Protein AF-A0A6G0LZ98-F1 (afdb_monomer_lite)

Foldseek 3Di:
DVVVLVPDPVNVVVVVVVCVVCVLVVVLVVLVPDPPDDLLSVLVSLVVVVVCLVPDDPDDDPVSVVVVVVSVVVNVVSDDPVSVVCNVPPDPVNVPD

Radius of gyration: 17.25 Å; chains: 1; bounding box: 45×22×44 Å

Secondary structure (DSSP, 8-state):
-HHHHHT-HHHHHHHHHHHHHHHHHHHHHHHHTSTT--HHHHHHHHHHHHHHHHHH--S-TTHHHHHHHHHHHHHHHH--HHHHHHHHHS-TTTS--

pLDDT: mean 78.64, std 10.1, range [47.47, 91.31]

Structure (mmCIF, N/CA/C/O backbone):
data_AF-A0A6G0LZ98-F1
#
_entry.id   AF-A0A6G0LZ98-F1
#
loop_
_atom_site.group_PDB
_atom_site.id
_atom_site.type_symbol
_atom_site.label_atom_id
_atom_site.label_alt_id
_atom_site.label_comp_id
_atom_site.label_asym_id
_atom_site.label_entity_id
_atom_site.label_seq_id
_atom_site.pdbx_PDB_ins_code
_atom_site.Cartn_x
_atom_site.Cartn_y
_atom_site.Cartn_z
_atom_site.occupancy
_atom_site.B_iso_or_equiv
_atom_site.auth_seq_id
_atom_site.auth_comp_id
_atom_site.auth_asym_id
_atom_site.auth_atom_id
_atom_site.pdbx_PDB_model_num
ATOM 1 N N . MET A 1 1 ? -28.845 -8.580 20.905 1.00 60.22 1 MET A N 1
ATOM 2 C CA . MET A 1 1 ? -27.391 -8.309 20.799 1.00 60.22 1 MET A CA 1
ATOM 3 C C . MET A 1 1 ? -27.061 -7.290 19.703 1.00 60.22 1 MET A C 1
ATOM 5 O O . MET A 1 1 ? -26.520 -6.243 20.023 1.00 60.22 1 MET A O 1
ATOM 9 N N . PHE A 1 2 ? -27.462 -7.516 18.445 1.00 64.81 2 PHE A N 1
ATOM 10 C CA . PHE A 1 2 ? -27.170 -6.604 17.320 1.00 64.81 2 PHE A CA 1
ATOM 11 C C . PHE A 1 2 ? -27.750 -5.181 17.482 1.00 64.81 2 PHE A C 1
ATOM 13 O O . PHE A 1 2 ? -27.055 -4.197 17.250 1.00 64.81 2 PHE A O 1
ATOM 20 N N . LYS A 1 3 ? -28.993 -5.061 17.980 1.00 70.94 3 LYS A N 1
ATOM 21 C CA . LYS A 1 3 ? -29.641 -3.762 18.264 1.00 70.94 3 LYS A CA 1
ATOM 22 C C . LYS A 1 3 ? -28.872 -2.899 19.280 1.00 70.94 3 LYS A C 1
ATOM 24 O O . LYS A 1 3 ? -28.843 -1.685 19.137 1.00 70.94 3 LYS A O 1
ATOM 29 N N . LEU A 1 4 ? -28.216 -3.515 20.269 1.00 76.44 4 LEU A N 1
ATOM 30 C CA . LEU A 1 4 ? -27.416 -2.804 21.279 1.00 76.44 4 LEU A CA 1
ATOM 31 C C . LEU A 1 4 ? -26.097 -2.270 20.699 1.00 76.44 4 LEU A C 1
ATOM 33 O O . LEU A 1 4 ? -25.654 -1.186 21.060 1.00 76.44 4 LEU A O 1
ATOM 37 N N . LEU A 1 5 ? -25.494 -3.011 19.766 1.00 74.75 5 LEU A N 1
ATOM 38 C CA . LEU A 1 5 ? -24.282 -2.605 19.049 1.00 74.75 5 LEU A CA 1
ATOM 39 C C . LEU A 1 5 ? -24.549 -1.430 18.103 1.00 74.75 5 LEU A C 1
ATOM 41 O O . LEU A 1 5 ? -23.826 -0.437 18.136 1.00 74.75 5 LEU A O 1
ATOM 45 N N . VAL A 1 6 ? -25.627 -1.516 17.320 1.00 79.62 6 VAL A N 1
ATOM 46 C CA . VAL A 1 6 ? -26.056 -0.459 16.389 1.00 79.62 6 VAL A CA 1
ATOM 47 C C . VAL A 1 6 ? -26.513 0.806 17.126 1.00 79.62 6 VAL A C 1
ATOM 49 O O . VAL A 1 6 ? -26.335 1.904 16.612 1.00 79.62 6 VAL A O 1
ATOM 52 N N . GLY A 1 7 ? -27.034 0.693 18.350 1.00 86.75 7 GLY A N 1
ATOM 53 C CA . GLY A 1 7 ? -27.358 1.854 19.187 1.00 86.75 7 GLY A CA 1
ATOM 54 C C . GLY A 1 7 ? -26.144 2.555 19.816 1.00 86.75 7 GLY A C 1
ATOM 55 O O . GLY A 1 7 ? -26.287 3.639 20.377 1.00 86.75 7 GLY A O 1
ATOM 56 N N . SER A 1 8 ? -24.942 1.971 19.751 1.00 91.31 8 SER A N 1
ATOM 57 C CA . SER A 1 8 ? -23.762 2.504 20.441 1.00 91.31 8 SER A CA 1
ATOM 58 C C . SER A 1 8 ? -23.049 3.593 19.635 1.00 91.31 8 SER A C 1
ATOM 60 O O . SER A 1 8 ? -22.465 3.341 18.580 1.00 91.31 8 SER A O 1
ATOM 62 N N . LEU A 1 9 ? -22.974 4.807 20.187 1.00 90.00 9 LEU A N 1
ATOM 63 C CA . LEU A 1 9 ? -22.200 5.911 19.600 1.00 90.00 9 LEU A CA 1
ATOM 64 C C . LEU A 1 9 ? -20.702 5.574 19.456 1.00 90.00 9 LEU A C 1
ATOM 66 O O . LEU A 1 9 ? -20.042 5.969 18.488 1.00 90.00 9 LEU A O 1
ATOM 70 N N . ILE A 1 10 ? -20.158 4.816 20.412 1.00 89.00 10 ILE A N 1
ATOM 71 C CA . ILE A 1 10 ? -18.746 4.413 20.427 1.00 89.00 10 ILE A CA 1
ATOM 72 C C . ILE A 1 10 ? -18.454 3.466 19.263 1.00 89.00 10 ILE A C 1
ATOM 74 O O . ILE A 1 10 ? -17.415 3.612 18.613 1.00 89.00 10 ILE A O 1
ATOM 78 N N . PHE A 1 11 ? -19.367 2.533 18.975 1.00 88.69 11 PHE A N 1
ATOM 79 C CA . PHE A 1 11 ? -19.251 1.632 17.830 1.00 88.69 11 PHE A CA 1
ATOM 80 C C . PHE A 1 11 ? -19.118 2.427 16.527 1.00 88.69 11 PHE A C 1
ATOM 82 O O . PHE A 1 11 ? -18.115 2.289 15.828 1.00 88.69 11 PHE A O 1
ATOM 89 N N . TRP A 1 12 ? -20.046 3.348 16.258 1.00 90.50 12 TRP A N 1
ATOM 90 C CA . TRP A 1 12 ? -20.026 4.162 15.038 1.00 90.50 12 TRP A CA 1
ATOM 91 C C . TRP A 1 12 ? -18.812 5.083 14.931 1.00 90.50 12 TRP A C 1
ATOM 93 O O . TRP A 1 12 ? -18.299 5.314 13.836 1.00 90.50 12 TRP A O 1
ATOM 103 N N . THR A 1 13 ? -18.328 5.599 16.060 1.00 88.69 13 THR A N 1
ATOM 104 C CA . THR A 1 13 ? -17.117 6.431 16.097 1.00 88.69 13 THR A CA 1
ATOM 105 C C . THR A 1 13 ? -15.875 5.617 15.740 1.00 88.69 13 THR A C 1
ATOM 107 O O . THR A 1 13 ? -15.024 6.078 14.976 1.00 88.69 13 THR A O 1
ATOM 110 N N . ARG A 1 14 ? -15.758 4.394 16.270 1.00 83.75 14 ARG A N 1
ATOM 111 C CA . ARG A 1 14 ? -14.656 3.480 15.938 1.00 83.75 14 ARG A CA 1
ATOM 112 C C . ARG A 1 14 ? -14.747 2.996 14.496 1.00 83.75 14 ARG A C 1
ATOM 114 O O . ARG A 1 14 ? -13.724 2.981 13.821 1.00 83.75 14 ARG A O 1
ATOM 121 N N . LEU A 1 15 ? -15.952 2.677 14.025 1.00 85.00 15 LEU A N 1
ATOM 122 C CA . LEU A 1 15 ? -16.185 2.259 12.648 1.00 85.00 15 LEU A CA 1
ATOM 123 C C . LEU A 1 15 ? -15.763 3.355 11.669 1.00 85.00 15 LEU A C 1
ATOM 125 O O . LEU A 1 15 ? -14.946 3.085 10.804 1.00 85.00 15 LEU A O 1
ATOM 129 N N . ARG A 1 16 ? -16.192 4.610 11.871 1.00 85.88 16 ARG A N 1
ATOM 130 C CA . ARG A 1 16 ? -15.762 5.744 11.029 1.00 85.88 16 ARG A CA 1
ATOM 131 C C . ARG A 1 16 ? -14.242 5.894 10.964 1.00 85.88 16 ARG A C 1
ATOM 133 O O . ARG A 1 16 ? -13.699 6.100 9.882 1.00 85.88 16 ARG A O 1
ATOM 140 N N . LYS A 1 17 ? -13.551 5.765 12.101 1.00 80.12 17 LYS A N 1
ATOM 141 C CA . LYS A 1 17 ? -12.080 5.809 12.144 1.00 80.12 17 LYS A CA 1
ATOM 142 C C . LYS A 1 17 ? -11.460 4.649 11.366 1.00 80.12 17 LYS A C 1
ATOM 144 O O . LYS A 1 17 ? -10.546 4.876 10.580 1.00 80.12 17 LYS A O 1
ATOM 149 N N . LEU A 1 18 ? -11.974 3.433 11.538 1.00 80.81 18 LEU A N 1
ATOM 150 C CA . LEU A 1 18 ? -11.503 2.266 10.795 1.00 80.81 18 LEU A CA 1
ATOM 151 C C . LEU A 1 18 ? -11.710 2.448 9.288 1.00 80.81 18 LEU A C 1
ATOM 153 O O . LEU A 1 18 ? -10.760 2.300 8.527 1.00 80.81 18 LEU A O 1
ATOM 157 N N . THR A 1 19 ? -12.909 2.848 8.864 1.00 82.44 19 THR A N 1
ATOM 158 C CA . THR A 1 19 ? -13.218 3.116 7.456 1.00 82.44 19 THR A CA 1
ATOM 159 C C . THR A 1 19 ? -12.305 4.199 6.889 1.00 82.44 19 THR A C 1
ATOM 161 O O . THR A 1 19 ? -11.817 4.041 5.780 1.00 82.44 19 THR A O 1
ATOM 164 N N . SER A 1 20 ? -11.993 5.261 7.643 1.00 79.44 20 SER A N 1
ATOM 165 C CA . SER A 1 20 ? -11.060 6.294 7.166 1.00 79.44 20 SER A CA 1
ATOM 166 C C . SER A 1 20 ? -9.632 5.783 6.953 1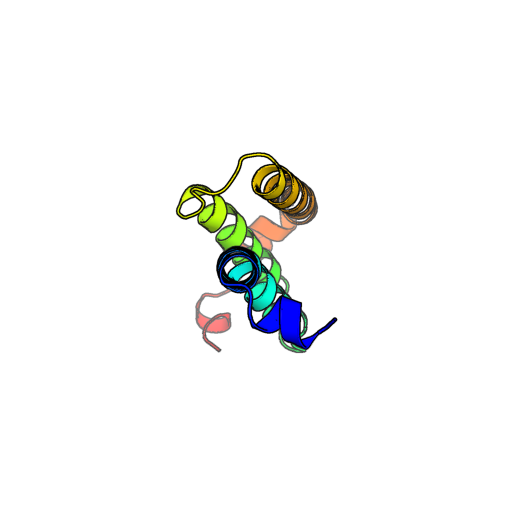.00 79.44 20 SER A C 1
ATOM 168 O O . SER A 1 20 ? -8.968 6.239 6.028 1.00 79.44 20 SER A O 1
ATOM 170 N N . VAL A 1 21 ? -9.174 4.825 7.769 1.00 76.00 21 VAL A N 1
ATOM 171 C CA . VAL A 1 21 ? -7.841 4.214 7.631 1.00 76.00 21 VAL A CA 1
ATOM 172 C C . VAL A 1 21 ? -7.815 3.217 6.477 1.00 76.00 21 VAL A C 1
ATOM 174 O O . VAL A 1 21 ? -6.845 3.179 5.729 1.00 76.00 21 VAL A O 1
ATOM 177 N N . LEU A 1 22 ? -8.873 2.418 6.327 1.00 78.31 22 LEU A N 1
ATOM 178 C CA . LEU A 1 22 ? -8.943 1.370 5.309 1.00 78.31 22 LEU A CA 1
ATOM 179 C C . LEU A 1 22 ? -9.331 1.889 3.926 1.00 78.31 22 LEU A C 1
ATOM 181 O O . LEU A 1 22 ? -8.985 1.241 2.949 1.00 78.31 22 LEU A O 1
ATOM 185 N N . LYS A 1 23 ? -9.991 3.049 3.824 1.00 81.50 23 LYS A N 1
ATOM 186 C CA . LYS A 1 23 ? -10.482 3.590 2.550 1.00 81.50 23 LYS A CA 1
ATOM 187 C C . LYS A 1 23 ? -9.398 3.616 1.472 1.00 81.50 23 LYS A C 1
ATOM 189 O O . LYS A 1 23 ? -9.602 3.074 0.396 1.00 81.50 23 LYS A O 1
ATOM 194 N N . PHE A 1 24 ? -8.245 4.201 1.782 1.00 75.44 24 PHE A N 1
ATOM 195 C CA . PHE A 1 24 ? -7.169 4.351 0.808 1.00 75.44 24 PHE A CA 1
ATOM 196 C C . PHE A 1 24 ? -6.521 3.002 0.412 1.00 75.44 24 PHE A C 1
ATOM 198 O O . PHE A 1 24 ? -6.439 2.722 -0.781 1.00 75.44 24 PHE A O 1
ATOM 205 N N . PRO A 1 25 ? -6.148 2.103 1.351 1.00 78.19 25 PRO A N 1
ATOM 206 C CA . PRO A 1 25 ? -5.750 0.737 1.002 1.00 78.19 25 PRO A CA 1
ATOM 207 C C . PRO A 1 25 ? -6.793 -0.034 0.179 1.00 78.19 25 PRO A C 1
ATOM 209 O O . PRO A 1 25 ? -6.428 -0.730 -0.763 1.00 78.19 25 PRO A O 1
ATOM 212 N N . SER A 1 26 ? -8.083 0.093 0.503 1.00 81.31 26 SER A N 1
ATOM 213 C CA . SER A 1 26 ? -9.167 -0.572 -0.231 1.00 81.31 26 SER A CA 1
ATOM 214 C C . SER A 1 26 ? -9.315 -0.049 -1.661 1.00 81.31 26 SER A C 1
ATOM 216 O O . SER A 1 26 ? -9.545 -0.842 -2.569 1.00 81.31 26 SER A O 1
ATOM 218 N N . GLU A 1 27 ? -9.147 1.258 -1.883 1.00 82.19 27 GLU A N 1
ATOM 219 C CA . GLU A 1 27 ? -9.145 1.853 -3.226 1.00 82.19 27 GLU A CA 1
ATOM 220 C C . GLU A 1 27 ? -7.979 1.328 -4.077 1.00 82.19 27 GLU A C 1
ATOM 222 O O . GLU A 1 27 ? -8.169 1.055 -5.259 1.00 82.19 27 GLU A O 1
ATOM 227 N N . ILE A 1 28 ? -6.800 1.125 -3.478 1.00 81.69 28 ILE A N 1
ATOM 228 C CA . ILE A 1 28 ? -5.642 0.529 -4.162 1.00 81.69 28 ILE A CA 1
ATOM 229 C C . ILE A 1 28 ? -5.898 -0.936 -4.524 1.00 81.69 28 ILE A C 1
ATOM 231 O O . ILE A 1 28 ? -5.639 -1.333 -5.656 1.00 81.69 28 ILE A O 1
ATOM 235 N N . ILE A 1 29 ? -6.428 -1.738 -3.594 1.00 81.44 29 ILE A N 1
ATOM 236 C CA . ILE A 1 29 ? -6.754 -3.148 -3.869 1.00 81.44 29 ILE A CA 1
ATOM 237 C C . ILE A 1 29 ? -7.732 -3.242 -5.043 1.00 81.44 29 ILE A C 1
ATOM 239 O O . ILE A 1 29 ? -7.479 -3.982 -5.987 1.00 81.44 29 ILE A O 1
ATOM 243 N N . GLY A 1 30 ? -8.782 -2.416 -5.046 1.00 81.62 30 GLY A N 1
ATOM 244 C CA . GLY A 1 30 ? -9.745 -2.385 -6.147 1.00 81.62 30 GLY A CA 1
ATOM 245 C C . GLY A 1 30 ? -9.164 -1.915 -7.486 1.00 81.62 30 GLY A C 1
ATOM 246 O O . GLY A 1 30 ? -9.783 -2.137 -8.522 1.00 81.62 30 GLY A O 1
ATOM 247 N N . LYS A 1 31 ? -7.995 -1.260 -7.501 1.00 81.12 31 LYS A N 1
ATOM 248 C CA . LYS A 1 31 ? -7.247 -0.970 -8.734 1.00 81.12 31 LYS A CA 1
ATOM 249 C C . LYS A 1 31 ? -6.442 -2.179 -9.197 1.00 81.12 31 LYS A C 1
ATOM 251 O O . LYS A 1 31 ? -6.448 -2.455 -10.386 1.00 81.12 31 LYS A O 1
ATOM 256 N N . PHE A 1 32 ? -5.822 -2.910 -8.273 1.00 82.00 32 PHE A N 1
ATOM 257 C CA . PHE A 1 32 ? -5.052 -4.122 -8.577 1.00 82.00 32 PHE A CA 1
ATOM 258 C C . PHE A 1 32 ? -5.908 -5.300 -9.041 1.00 82.00 32 PHE A C 1
ATOM 260 O O . PHE A 1 32 ? -5.417 -6.163 -9.756 1.00 82.00 32 PHE A O 1
ATOM 267 N N . GLU A 1 33 ? -7.175 -5.343 -8.640 1.00 84.25 33 GLU A N 1
ATOM 268 C CA . GLU A 1 33 ? -8.121 -6.377 -9.073 1.00 84.25 33 GLU A CA 1
ATOM 269 C C . GLU A 1 33 ? -8.667 -6.152 -10.489 1.00 84.25 33 GLU A C 1
ATOM 271 O O . GLU A 1 33 ? -9.415 -6.987 -10.991 1.00 84.25 33 GLU A O 1
ATOM 276 N N . LYS A 1 34 ? -8.330 -5.034 -11.141 1.00 83.69 34 LYS A N 1
ATOM 277 C CA . LYS A 1 34 ? -8.764 -4.791 -12.513 1.00 83.69 34 LYS A CA 1
ATOM 278 C C . LYS A 1 34 ? -7.886 -5.536 -13.509 1.00 83.69 34 LYS A C 1
ATOM 280 O O . LYS A 1 34 ? -6.664 -5.534 -13.385 1.00 83.69 34 LYS A O 1
ATOM 285 N N . ASP A 1 35 ? -8.515 -6.052 -14.560 1.00 79.69 35 ASP A N 1
ATOM 286 C CA . ASP A 1 35 ? -7.834 -6.745 -15.661 1.00 79.69 35 ASP A CA 1
ATOM 287 C C . ASP A 1 35 ? -6.837 -5.853 -16.425 1.00 79.69 35 ASP A C 1
ATOM 289 O O . ASP A 1 35 ? -5.967 -6.358 -17.131 1.00 79.69 35 ASP A O 1
ATOM 293 N N . ASP A 1 36 ? -6.957 -4.527 -16.303 1.00 82.06 36 ASP A N 1
ATOM 294 C CA . ASP A 1 36 ? -6.078 -3.547 -16.941 1.00 82.06 36 ASP A CA 1
ATOM 295 C C . ASP A 1 36 ? -4.930 -3.055 -16.049 1.00 82.06 36 ASP A C 1
ATOM 297 O O . ASP A 1 36 ? -4.137 -2.236 -16.516 1.00 82.06 36 ASP A O 1
ATOM 301 N N . CYS A 1 37 ? -4.817 -3.551 -14.810 1.00 79.81 37 CYS A N 1
ATOM 302 C CA . CYS A 1 37 ? -3.747 -3.158 -13.901 1.00 79.81 37 CYS A CA 1
ATOM 303 C C . CYS A 1 37 ? -2.396 -3.669 -14.407 1.00 79.81 37 CYS A C 1
ATOM 305 O O . CYS A 1 37 ? -2.127 -4.874 -14.420 1.00 79.81 37 CYS A O 1
ATOM 307 N N . ASP A 1 38 ? -1.510 -2.744 -14.755 1.00 81.44 38 ASP A N 1
ATOM 308 C CA . ASP A 1 38 ? -0.156 -3.064 -15.186 1.00 81.44 38 ASP A CA 1
ATOM 309 C C . ASP A 1 38 ? 0.882 -2.860 -14.064 1.00 81.44 38 ASP A C 1
ATOM 311 O O . ASP A 1 38 ? 0.586 -2.461 -12.932 1.00 81.44 38 ASP A O 1
ATOM 315 N N . LEU A 1 39 ? 2.144 -3.183 -14.361 1.00 79.75 39 LEU A N 1
ATOM 316 C CA . LEU A 1 39 ? 3.244 -3.020 -13.407 1.00 79.75 39 LEU A CA 1
ATOM 317 C C . LEU A 1 39 ? 3.489 -1.550 -13.037 1.00 79.75 39 LEU A C 1
ATOM 319 O O . LEU A 1 39 ? 3.975 -1.280 -11.932 1.00 79.75 39 LEU A O 1
ATOM 323 N N . PHE A 1 40 ? 3.153 -0.611 -13.930 1.00 83.44 40 PHE A N 1
ATOM 324 C CA . PHE A 1 40 ? 3.234 0.814 -13.636 1.00 83.44 40 PHE A CA 1
ATOM 325 C C . PHE A 1 40 ? 2.223 1.178 -12.551 1.00 83.44 40 PHE A C 1
ATOM 327 O O . PHE A 1 40 ? 2.615 1.800 -11.562 1.00 83.44 40 PHE A O 1
ATOM 334 N N . ASP A 1 41 ? 0.968 0.745 -12.683 1.00 83.31 41 ASP A N 1
ATOM 335 C CA . ASP A 1 41 ? -0.083 0.982 -11.693 1.00 83.31 41 ASP A CA 1
ATOM 336 C C . ASP A 1 41 ? 0.310 0.418 -10.328 1.00 83.31 41 ASP A C 1
ATOM 338 O O . ASP A 1 41 ? 0.222 1.118 -9.313 1.00 83.31 41 ASP A O 1
ATOM 342 N N . VAL A 1 42 ? 0.824 -0.816 -10.295 1.00 83.25 42 VAL A N 1
ATOM 343 C CA . VAL A 1 42 ? 1.328 -1.436 -9.060 1.00 83.25 42 VAL A CA 1
ATOM 344 C C . VAL A 1 42 ? 2.358 -0.534 -8.388 1.00 83.25 42 VAL A C 1
ATOM 346 O O . VAL A 1 42 ? 2.201 -0.163 -7.222 1.00 83.25 42 VAL A O 1
ATOM 349 N N . TYR A 1 43 ? 3.389 -0.123 -9.120 1.00 86.56 43 TYR A N 1
ATOM 350 C CA . TYR A 1 43 ? 4.439 0.721 -8.564 1.00 86.56 43 TYR A CA 1
ATOM 351 C C . TYR A 1 43 ? 3.909 2.106 -8.145 1.00 86.56 43 TYR A C 1
ATOM 353 O O . TYR A 1 43 ? 4.185 2.568 -7.035 1.00 86.56 43 TYR A O 1
ATOM 361 N N . TYR A 1 44 ? 3.079 2.738 -8.979 1.00 86.25 44 TYR A N 1
ATOM 362 C CA . TYR A 1 44 ? 2.454 4.035 -8.721 1.00 86.25 44 TYR A CA 1
ATOM 363 C C . TYR A 1 44 ? 1.629 4.026 -7.431 1.00 86.25 44 TYR A C 1
ATOM 365 O O . TYR A 1 44 ? 1.871 4.842 -6.537 1.00 86.25 44 TYR A O 1
ATOM 373 N N . TYR A 1 45 ? 0.690 3.094 -7.273 1.00 85.81 45 TYR A N 1
ATOM 374 C CA . TYR A 1 45 ? -0.176 3.074 -6.095 1.00 85.81 45 TYR A CA 1
ATOM 375 C C . TYR A 1 45 ? 0.596 2.769 -4.807 1.00 85.81 45 TYR A C 1
ATOM 377 O O . TYR A 1 45 ? 0.277 3.344 -3.763 1.00 85.81 45 TYR A O 1
ATOM 385 N N . PHE A 1 46 ? 1.661 1.961 -4.858 1.00 86.00 46 PHE A N 1
ATOM 386 C CA . PHE A 1 46 ? 2.536 1.783 -3.698 1.00 86.00 46 PHE A CA 1
ATOM 387 C C . PHE A 1 46 ? 3.325 3.057 -3.337 1.00 86.00 46 PHE A C 1
ATOM 389 O O . PHE A 1 46 ? 3.469 3.352 -2.145 1.00 86.00 46 PHE A O 1
ATOM 396 N N . THR A 1 47 ? 3.763 3.863 -4.315 1.00 84.94 47 THR A N 1
ATOM 397 C CA . THR A 1 47 ? 4.364 5.185 -4.024 1.00 84.94 47 THR A CA 1
ATOM 398 C C . THR A 1 47 ? 3.352 6.149 -3.395 1.00 84.94 47 THR A C 1
ATOM 400 O O . THR A 1 47 ? 3.673 6.849 -2.432 1.00 84.94 47 THR A O 1
ATOM 403 N N . GLN A 1 48 ? 2.099 6.141 -3.864 1.00 84.38 48 GLN A N 1
ATOM 404 C CA . GLN A 1 48 ? 1.021 6.933 -3.263 1.00 84.38 48 GLN A CA 1
ATOM 405 C C . GLN A 1 48 ? 0.707 6.462 -1.838 1.00 84.38 48 GLN A C 1
ATOM 407 O O . GLN A 1 48 ? 0.468 7.282 -0.951 1.00 84.38 48 GLN A O 1
ATOM 412 N N . LEU A 1 49 ? 0.761 5.149 -1.593 1.00 81.62 49 LEU A N 1
ATOM 413 C CA . LEU A 1 49 ? 0.596 4.564 -0.267 1.00 81.62 49 LEU A CA 1
ATOM 414 C C . LEU A 1 49 ? 1.675 5.034 0.700 1.00 81.62 49 LEU A C 1
ATOM 416 O O . LEU A 1 49 ? 1.315 5.538 1.764 1.00 81.62 49 LEU A O 1
ATOM 420 N N . GLN A 1 50 ? 2.949 4.973 0.312 1.00 80.19 50 GLN A N 1
ATOM 421 C CA . GLN A 1 50 ? 4.066 5.549 1.074 1.00 80.19 50 GLN A CA 1
ATOM 422 C C . GLN A 1 50 ? 3.798 7.022 1.442 1.00 80.19 50 GLN A C 1
ATOM 424 O O . GLN A 1 50 ? 3.770 7.368 2.624 1.00 80.19 50 GLN A O 1
ATOM 429 N N . ALA A 1 51 ? 3.474 7.864 0.455 1.00 80.19 51 ALA A N 1
ATOM 430 C CA . ALA A 1 51 ? 3.219 9.292 0.672 1.00 80.19 51 ALA A CA 1
ATOM 431 C C . ALA A 1 51 ? 1.974 9.575 1.542 1.00 80.19 51 ALA A C 1
ATOM 433 O O . ALA A 1 51 ? 1.909 10.583 2.254 1.00 80.19 51 ALA A O 1
ATOM 434 N N . SER A 1 52 ? 0.963 8.701 1.496 1.00 74.88 52 SER A N 1
ATOM 435 C CA . SER A 1 52 ? -0.269 8.847 2.282 1.00 74.88 52 SER A CA 1
ATOM 436 C C . SER A 1 52 ? -0.038 8.653 3.785 1.00 74.88 52 SER A C 1
ATOM 438 O O . SER A 1 52 ? -0.640 9.371 4.594 1.00 74.88 52 SER A O 1
ATOM 440 N N . TRP A 1 53 ? 0.874 7.745 4.159 1.00 72.19 53 TRP A N 1
ATOM 441 C CA . TRP A 1 53 ? 1.245 7.500 5.554 1.00 72.19 53 TRP A CA 1
ATOM 442 C C . TRP A 1 53 ? 1.930 8.718 6.179 1.00 72.19 53 TRP A C 1
ATOM 444 O O . TRP A 1 53 ? 1.696 9.007 7.351 1.00 72.19 53 TRP A O 1
ATOM 454 N N . GLU A 1 54 ? 2.719 9.458 5.397 1.00 66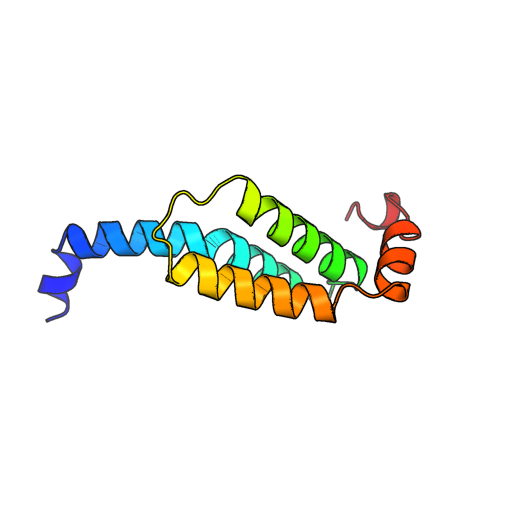.94 54 GLU A N 1
ATOM 455 C CA . GLU A 1 54 ? 3.437 10.654 5.854 1.00 66.94 54 GLU A CA 1
ATOM 456 C C . GLU A 1 54 ? 2.513 11.859 6.081 1.00 66.94 54 GLU A C 1
ATOM 458 O O . GLU A 1 54 ? 2.770 12.682 6.957 1.00 66.94 54 GLU A O 1
ATOM 463 N N . LYS A 1 55 ? 1.417 11.969 5.315 1.00 63.59 55 LYS A N 1
ATOM 464 C CA . LYS A 1 55 ? 0.608 13.200 5.255 1.00 63.59 55 LYS A CA 1
ATOM 465 C C . LYS A 1 55 ? -0.677 13.201 6.087 1.00 63.59 55 LYS A C 1
ATOM 467 O O . LYS A 1 55 ? -1.229 14.280 6.292 1.00 63.59 55 LYS A O 1
ATOM 472 N N . LYS A 1 56 ? -1.224 12.049 6.506 1.00 55.81 56 LYS A N 1
ATOM 473 C CA . LYS A 1 56 ? -2.647 12.004 6.926 1.00 55.81 56 LYS A CA 1
ATOM 474 C C . LYS A 1 56 ? -3.012 11.254 8.205 1.00 55.81 56 LYS A C 1
ATOM 476 O O . LYS A 1 56 ? -4.182 11.311 8.580 1.00 55.81 56 LYS A O 1
ATOM 481 N N . ILE A 1 57 ? -2.099 10.576 8.905 1.00 55.69 57 ILE A N 1
ATOM 482 C CA . ILE A 1 57 ? -2.537 9.653 9.969 1.00 55.69 57 ILE A CA 1
ATOM 483 C C . ILE A 1 57 ? -2.123 10.095 11.370 1.00 55.69 57 ILE A C 1
ATOM 485 O O . ILE A 1 57 ? -1.167 9.605 11.963 1.00 55.69 57 ILE A O 1
ATOM 489 N N . THR A 1 58 ? -2.950 10.957 11.958 1.00 54.31 58 THR A N 1
ATOM 490 C CA . THR A 1 58 ? -2.972 11.235 13.401 1.00 54.31 58 THR A CA 1
ATOM 491 C C . THR A 1 58 ? -3.859 10.200 14.120 1.00 54.31 58 THR A C 1
ATOM 493 O O . THR A 1 58 ? -4.910 10.523 14.668 1.00 54.31 58 THR A O 1
ATOM 496 N N . LEU A 1 59 ? -3.503 8.910 14.079 1.00 54.66 59 LEU A N 1
ATOM 497 C CA . LEU A 1 59 ? -4.259 7.831 14.747 1.00 54.66 59 LEU A CA 1
ATOM 498 C C . LEU A 1 59 ? -3.330 6.885 15.523 1.00 54.66 59 LEU A C 1
ATOM 500 O O . LEU A 1 59 ? -2.201 6.637 15.108 1.00 54.66 59 LEU A O 1
ATOM 504 N N . LYS A 1 60 ? -3.839 6.373 16.660 1.00 59.97 60 LYS A N 1
ATOM 505 C CA . LYS A 1 60 ? -3.141 5.566 17.687 1.00 59.97 60 LYS A CA 1
ATOM 506 C C . LYS A 1 60 ? -2.014 4.672 17.142 1.00 59.97 60 LYS A C 1
ATOM 508 O O . LYS A 1 60 ? -2.194 3.877 16.225 1.00 59.97 60 LYS A O 1
ATOM 513 N N . THR A 1 61 ? -0.884 4.741 17.838 1.00 67.88 61 THR A N 1
ATOM 514 C CA . THR A 1 61 ? 0.470 4.360 17.412 1.00 67.88 61 THR A CA 1
ATOM 515 C C . THR A 1 61 ? 0.731 2.880 17.121 1.00 67.88 61 THR A C 1
ATOM 517 O O . THR A 1 61 ? 1.815 2.575 16.630 1.00 67.88 61 THR A O 1
ATOM 520 N N . THR A 1 62 ? -0.172 1.942 17.424 1.00 73.94 62 THR A N 1
ATOM 521 C CA . THR A 1 62 ? 0.097 0.498 17.232 1.00 73.94 62 THR A CA 1
ATOM 522 C C . THR A 1 62 ? -0.463 -0.035 15.917 1.00 73.94 62 THR A C 1
ATOM 524 O O . THR A 1 62 ? 0.302 -0.561 15.116 1.00 73.94 62 THR A O 1
ATOM 527 N N . LEU A 1 63 ? -1.762 0.144 15.648 1.00 73.56 63 LEU A N 1
ATOM 528 C CA . LEU A 1 63 ? -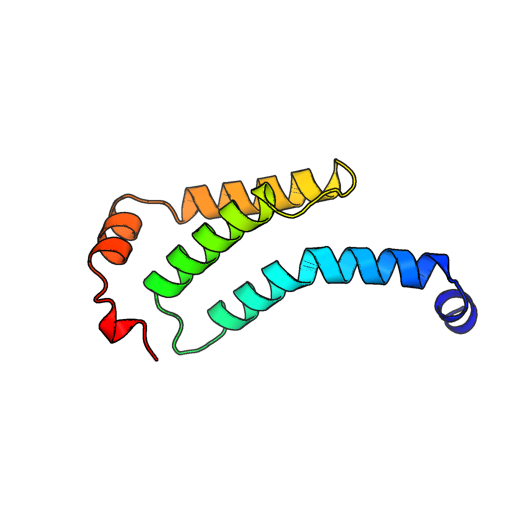2.385 -0.364 14.418 1.00 73.56 63 LEU A CA 1
ATOM 529 C C . LEU A 1 63 ? -1.818 0.332 13.176 1.00 73.56 63 LEU A C 1
ATOM 531 O O . LEU A 1 63 ? -1.447 -0.331 12.216 1.00 73.56 63 LEU A O 1
ATOM 535 N N . THR A 1 64 ? -1.667 1.658 13.223 1.00 72.69 64 THR A N 1
ATOM 536 C CA . THR A 1 64 ? -1.031 2.425 12.142 1.00 72.69 64 THR A CA 1
ATOM 537 C C . THR A 1 64 ? 0.394 1.945 11.884 1.00 72.69 64 THR A C 1
ATOM 539 O O . THR A 1 64 ? 0.805 1.833 10.739 1.00 72.69 64 THR A O 1
ATOM 542 N N . ARG A 1 65 ? 1.147 1.606 12.938 1.00 76.75 65 ARG A N 1
ATOM 543 C CA . ARG A 1 65 ? 2.517 1.094 12.810 1.00 76.75 65 ARG A CA 1
ATOM 544 C C . ARG A 1 65 ? 2.549 -0.295 12.189 1.00 76.75 65 ARG A C 1
ATOM 546 O O . ARG A 1 65 ? 3.416 -0.545 11.368 1.00 76.75 65 ARG A O 1
ATOM 553 N N . GLN A 1 66 ? 1.613 -1.173 12.546 1.00 82.50 66 GLN A N 1
ATOM 554 C CA . GLN A 1 66 ? 1.488 -2.496 11.927 1.00 82.50 66 GLN A CA 1
ATOM 555 C C . GLN A 1 66 ? 1.099 -2.390 10.449 1.00 82.50 66 GLN A C 1
ATOM 557 O O . GLN A 1 66 ? 1.707 -3.050 9.614 1.00 82.50 66 GLN A O 1
ATOM 562 N N . LEU A 1 67 ? 0.141 -1.520 10.116 1.00 78.44 67 LEU A N 1
ATOM 563 C CA . LEU A 1 67 ? -0.266 -1.270 8.731 1.00 78.44 67 LEU A CA 1
ATOM 564 C C . LEU A 1 67 ? 0.861 -0.635 7.916 1.00 78.44 67 LEU A C 1
ATOM 566 O O . LEU A 1 67 ? 1.131 -1.084 6.805 1.00 78.44 67 LEU A O 1
ATOM 570 N N . LYS A 1 68 ? 1.569 0.344 8.488 1.00 79.75 68 LYS A N 1
ATOM 571 C CA . LYS A 1 68 ? 2.758 0.937 7.876 1.00 79.75 68 LYS A CA 1
ATOM 572 C C . LYS A 1 68 ? 3.844 -0.114 7.672 1.00 79.75 68 LYS A C 1
ATOM 574 O O . LYS A 1 68 ? 4.365 -0.211 6.577 1.00 79.75 68 LYS A O 1
ATOM 579 N N 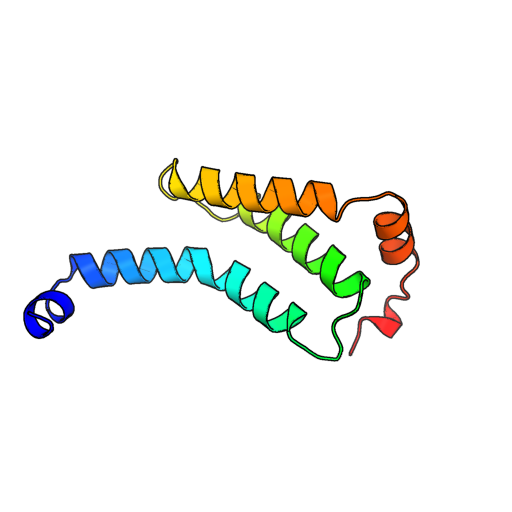. ALA A 1 69 ? 4.138 -0.943 8.674 1.00 85.19 69 ALA A N 1
ATOM 580 C CA . ALA A 1 69 ? 5.135 -2.006 8.555 1.00 85.19 69 ALA A CA 1
ATOM 581 C C . ALA A 1 69 ? 4.765 -3.028 7.469 1.00 85.19 69 ALA A C 1
ATOM 583 O O . ALA A 1 69 ? 5.628 -3.442 6.699 1.00 85.19 69 ALA A O 1
ATOM 584 N N . ALA A 1 70 ? 3.487 -3.403 7.363 1.00 85.19 70 ALA A N 1
ATOM 585 C CA . ALA A 1 70 ? 3.006 -4.256 6.281 1.00 85.19 70 ALA A CA 1
ATOM 586 C C . ALA A 1 70 ? 3.158 -3.571 4.911 1.00 85.19 70 ALA A C 1
ATOM 588 O O . ALA A 1 70 ? 3.636 -4.197 3.965 1.00 85.19 70 ALA A O 1
ATOM 589 N N . GLY A 1 71 ? 2.808 -2.284 4.816 1.00 83.44 71 GLY A N 1
ATOM 590 C CA . GLY A 1 71 ? 2.997 -1.469 3.616 1.00 83.44 71 GLY A CA 1
ATOM 591 C C . GLY A 1 71 ? 4.467 -1.336 3.213 1.00 83.44 71 GLY A C 1
ATOM 592 O O . GLY A 1 71 ? 4.792 -1.549 2.053 1.00 83.44 71 GLY A O 1
ATOM 593 N N . ASP A 1 72 ? 5.359 -1.072 4.168 1.00 85.25 72 ASP A N 1
ATOM 594 C CA . ASP A 1 72 ? 6.809 -0.952 3.975 1.00 85.25 72 ASP A CA 1
ATOM 595 C C . ASP A 1 72 ? 7.425 -2.288 3.533 1.00 85.25 72 ASP A C 1
ATOM 597 O O . ASP A 1 72 ? 8.251 -2.321 2.623 1.00 85.25 72 ASP A O 1
ATOM 601 N N . ALA A 1 73 ? 6.998 -3.411 4.122 1.00 89.12 73 ALA A N 1
ATOM 602 C CA . ALA A 1 73 ? 7.464 -4.739 3.728 1.00 89.12 73 ALA A CA 1
ATOM 603 C C . ALA A 1 73 ? 7.059 -5.082 2.286 1.00 89.12 73 ALA A C 1
ATOM 605 O O . ALA A 1 73 ? 7.865 -5.612 1.520 1.00 89.12 73 ALA A O 1
ATOM 606 N N . ARG A 1 74 ? 5.822 -4.750 1.899 1.00 85.88 74 ARG A N 1
ATOM 607 C CA . ARG A 1 74 ? 5.343 -4.929 0.522 1.00 85.88 74 ARG A CA 1
ATOM 608 C C . ARG A 1 74 ? 6.011 -3.958 -0.442 1.00 85.88 74 ARG A C 1
ATOM 610 O O . ARG A 1 74 ? 6.393 -4.373 -1.529 1.00 85.88 74 ARG A O 1
ATOM 617 N N . TRP A 1 75 ? 6.234 -2.715 -0.024 1.00 87.50 75 TRP A N 1
ATOM 618 C CA . TRP A 1 75 ? 6.981 -1.743 -0.811 1.00 87.50 75 TRP A CA 1
ATOM 619 C C . TRP A 1 75 ? 8.400 -2.226 -1.084 1.00 87.50 75 TRP A C 1
ATOM 621 O O . TRP A 1 75 ? 8.801 -2.258 -2.235 1.00 87.50 75 TRP A O 1
ATOM 631 N N . LYS A 1 76 ? 9.123 -2.710 -0.070 1.00 88.75 76 LYS A N 1
ATOM 632 C CA . LYS A 1 76 ? 10.471 -3.270 -0.240 1.00 88.75 76 LYS A CA 1
ATOM 633 C C . LYS A 1 76 ? 10.514 -4.442 -1.228 1.00 88.75 76 LYS A C 1
ATOM 635 O O . LYS A 1 76 ? 11.513 -4.619 -1.911 1.00 88.75 76 LYS A O 1
ATOM 640 N N . PHE A 1 77 ? 9.454 -5.247 -1.28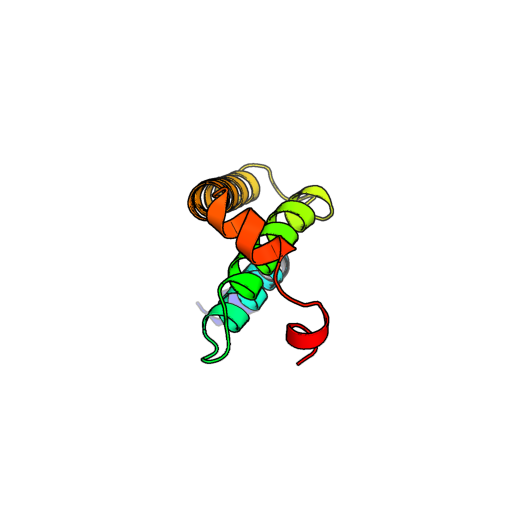6 1.00 88.00 77 PHE A N 1
ATOM 641 C CA . PHE A 1 77 ? 9.347 -6.344 -2.247 1.00 88.00 77 PHE A CA 1
ATOM 642 C C . PHE A 1 77 ? 9.135 -5.844 -3.686 1.00 88.00 77 PHE A C 1
ATOM 644 O O . PHE A 1 77 ? 9.748 -6.364 -4.611 1.00 88.00 77 PHE A O 1
ATOM 651 N N . VAL A 1 78 ? 8.279 -4.835 -3.874 1.00 86.00 78 VAL A N 1
ATOM 652 C CA . VAL A 1 78 ? 7.943 -4.273 -5.197 1.00 86.00 78 VAL A CA 1
ATOM 653 C C . VAL A 1 78 ? 9.028 -3.317 -5.713 1.00 86.00 78 VAL A C 1
ATOM 655 O O . VAL A 1 78 ? 9.269 -3.235 -6.916 1.00 86.00 78 VAL A O 1
ATOM 658 N N . HIS A 1 79 ? 9.689 -2.591 -4.814 1.00 88.00 79 HIS A N 1
ATOM 659 C CA . HIS A 1 79 ? 10.666 -1.553 -5.119 1.00 88.00 79 HIS A CA 1
ATOM 660 C C . HIS A 1 79 ? 12.028 -2.151 -5.483 1.00 88.00 79 HIS A C 1
ATOM 662 O O . HIS A 1 79 ? 12.958 -2.186 -4.680 1.00 88.00 79 HIS A O 1
ATOM 668 N N . THR A 1 80 ? 12.114 -2.640 -6.716 1.00 89.00 80 THR A N 1
ATOM 669 C CA . THR A 1 80 ? 13.348 -3.113 -7.353 1.00 89.00 80 THR A CA 1
ATOM 670 C C . THR A 1 80 ? 13.799 -2.127 -8.427 1.00 89.00 80 THR A C 1
ATOM 672 O O . THR A 1 80 ? 12.971 -1.403 -8.985 1.00 89.00 80 THR A O 1
ATOM 675 N N . ASP A 1 81 ? 15.088 -2.136 -8.772 1.00 87.88 81 ASP A N 1
ATOM 676 C CA . ASP A 1 81 ? 15.634 -1.269 -9.826 1.00 87.88 81 ASP A CA 1
ATOM 677 C C . ASP A 1 81 ? 14.900 -1.467 -11.157 1.00 87.88 81 ASP A C 1
ATOM 679 O O . ASP A 1 81 ? 14.526 -0.501 -11.815 1.00 87.88 81 ASP A O 1
ATOM 683 N N . SER A 1 82 ? 14.601 -2.717 -11.522 1.00 85.94 82 SER A N 1
ATOM 684 C CA . SER A 1 82 ? 13.843 -3.044 -12.734 1.00 85.94 82 SER A CA 1
ATOM 685 C C . SER A 1 82 ? 12.441 -2.431 -12.732 1.00 85.94 82 SER A C 1
ATOM 687 O O . SER A 1 82 ? 12.020 -1.884 -13.749 1.00 85.94 82 SER A O 1
ATOM 689 N N . MET A 1 83 ? 11.735 -2.472 -11.597 1.00 85.25 83 MET A N 1
ATOM 690 C CA . MET A 1 83 ? 10.421 -1.833 -11.457 1.00 85.25 83 MET A CA 1
ATOM 691 C C . MET A 1 83 ? 10.530 -0.305 -11.499 1.00 85.25 83 MET A C 1
ATOM 693 O O . MET A 1 83 ? 9.711 0.348 -12.142 1.00 85.25 83 MET A O 1
ATOM 697 N N . GLY A 1 84 ? 11.567 0.267 -10.882 1.00 84.12 84 GLY A N 1
ATOM 698 C CA . GLY A 1 84 ? 11.855 1.698 -10.955 1.00 84.12 84 GLY A CA 1
ATOM 699 C C . GLY A 1 84 ? 12.134 2.170 -12.385 1.00 84.12 84 GLY A C 1
ATOM 700 O O . GLY A 1 84 ? 11.577 3.179 -12.818 1.00 84.12 84 GLY A O 1
ATOM 701 N N . PHE A 1 85 ? 12.938 1.424 -13.148 1.00 85.38 85 PHE A N 1
ATOM 702 C CA . PHE A 1 85 ? 13.194 1.712 -14.561 1.00 85.38 85 PHE A CA 1
ATOM 703 C C . PHE A 1 85 ? 11.942 1.549 -15.418 1.00 85.38 85 PHE A C 1
ATOM 705 O O . PHE A 1 85 ? 11.640 2.444 -16.203 1.00 85.38 85 PHE A O 1
ATOM 712 N N . ALA A 1 86 ? 11.182 0.465 -15.240 1.00 81.81 86 ALA A N 1
ATOM 713 C CA . ALA A 1 86 ? 9.919 0.268 -15.949 1.00 81.81 86 ALA A CA 1
ATOM 714 C C . ALA A 1 86 ? 8.951 1.435 -15.695 1.00 81.81 86 ALA A C 1
ATOM 716 O O . ALA A 1 86 ? 8.393 1.992 -16.639 1.00 81.81 86 ALA A O 1
ATOM 717 N N . PHE A 1 87 ? 8.829 1.876 -14.440 1.00 84.06 87 PHE A N 1
ATOM 718 C CA . PHE A 1 87 ? 8.017 3.031 -14.070 1.00 84.06 87 PHE A CA 1
ATOM 719 C C . PHE A 1 87 ? 8.494 4.329 -14.743 1.00 84.06 87 PHE A C 1
ATOM 721 O O . PHE A 1 87 ? 7.683 5.056 -15.312 1.00 84.06 87 PHE A O 1
ATOM 728 N N . MET A 1 88 ? 9.802 4.614 -14.731 1.00 83.62 88 MET A N 1
ATOM 729 C CA . MET A 1 88 ? 10.369 5.824 -15.351 1.00 83.62 88 MET A CA 1
ATOM 730 C C . MET A 1 88 ? 10.240 5.845 -16.879 1.00 83.62 88 MET A C 1
ATOM 732 O O . MET A 1 88 ? 10.088 6.915 -17.467 1.00 83.62 88 MET A O 1
ATOM 736 N N . LEU A 1 89 ? 10.319 4.676 -17.514 1.00 84.88 89 LEU A N 1
ATOM 737 C CA . LEU A 1 89 ? 10.254 4.521 -18.967 1.00 84.88 89 LEU A CA 1
ATOM 738 C C . LEU A 1 89 ? 8.819 4.376 -19.488 1.00 84.88 89 LEU A C 1
ATOM 740 O O . LEU A 1 89 ? 8.611 4.431 -20.700 1.00 84.88 89 LEU A O 1
ATOM 744 N N . THR A 1 90 ? 7.830 4.212 -18.602 1.00 81.00 90 THR A N 1
ATOM 745 C CA . THR A 1 90 ? 6.422 4.148 -19.001 1.00 81.00 90 THR A CA 1
ATOM 746 C C . THR A 1 90 ? 6.000 5.509 -19.575 1.00 81.00 90 THR A C 1
ATOM 748 O O . THR A 1 90 ? 6.086 6.527 -18.880 1.00 81.00 90 THR A O 1
ATOM 751 N N . PRO A 1 91 ? 5.544 5.577 -20.841 1.00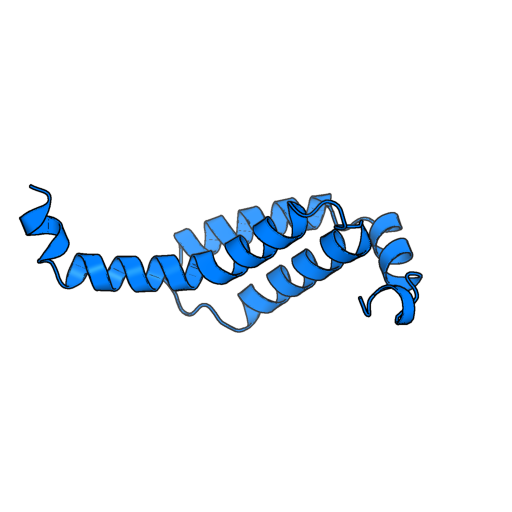 76.56 91 PRO A N 1
ATOM 752 C CA . PRO A 1 91 ? 5.137 6.835 -21.453 1.00 76.56 91 PRO A CA 1
ATOM 753 C C . PRO A 1 91 ? 3.960 7.450 -20.695 1.00 76.56 91 PRO A C 1
ATOM 755 O O . PRO A 1 91 ? 2.954 6.786 -20.464 1.00 76.56 91 PRO A O 1
ATOM 758 N N . LYS A 1 92 ? 4.017 8.752 -20.387 1.00 67.75 92 LYS A N 1
ATOM 759 C CA . LYS A 1 92 ? 2.902 9.448 -19.709 1.00 67.75 92 LYS A CA 1
ATOM 760 C C . LYS A 1 92 ? 1.584 9.399 -20.499 1.00 67.75 92 LYS A C 1
ATOM 762 O O . LYS A 1 92 ? 0.508 9.480 -19.914 1.00 67.75 92 LYS A O 1
ATOM 767 N N . SER A 1 93 ? 1.668 9.248 -21.821 1.00 61.28 93 SER A N 1
ATOM 768 C CA . SER A 1 93 ? 0.524 9.033 -22.713 1.00 61.28 93 SER A CA 1
ATOM 769 C C . SER A 1 93 ? -0.087 7.633 -22.601 1.00 61.28 93 SER A C 1
ATOM 771 O O . SER A 1 93 ? -1.260 7.477 -22.910 1.00 61.28 93 SER A O 1
ATOM 773 N N . ALA A 1 94 ? 0.667 6.629 -22.142 1.00 55.84 94 ALA A N 1
ATOM 774 C CA . ALA A 1 94 ? 0.158 5.281 -21.880 1.00 55.84 94 ALA A CA 1
ATOM 775 C C . ALA A 1 94 ? -0.605 5.193 -20.544 1.00 55.84 94 ALA A C 1
ATOM 777 O O . ALA A 1 94 ? -1.444 4.315 -20.372 1.00 55.84 94 ALA A O 1
ATOM 778 N N . THR A 1 95 ? -0.343 6.130 -19.626 1.00 54.66 95 THR A N 1
ATOM 779 C CA . THR A 1 95 ? -0.939 6.202 -18.279 1.00 54.66 95 THR A CA 1
ATOM 780 C C . THR A 1 95 ? -2.178 7.100 -18.181 1.00 54.66 95 THR A C 1
ATOM 782 O O . THR A 1 95 ? -2.825 7.141 -17.140 1.00 54.66 95 THR A O 1
ATOM 785 N N . MET A 1 96 ? -2.519 7.835 -19.247 1.00 47.47 96 MET A N 1
ATOM 786 C CA . MET A 1 96 ? -3.807 8.526 -19.386 1.00 47.47 96 MET A CA 1
ATOM 787 C C . MET A 1 96 ? -4.798 7.586 -20.085 1.00 47.47 96 MET A C 1
ATOM 789 O O . MET A 1 96 ? -5.021 7.706 -21.288 1.00 47.47 96 MET A O 1
ATOM 793 N N . LYS A 1 97 ? -5.344 6.625 -19.339 1.00 48.81 97 LYS A N 1
ATOM 794 C CA . LYS A 1 97 ? -6.551 5.886 -19.734 1.00 48.81 97 LYS A CA 1
ATOM 795 C C . LYS A 1 97 ? -7.758 6.435 -18.986 1.00 48.81 97 LYS A C 1
ATOM 797 O O . LYS A 1 97 ? -7.619 6.706 -17.770 1.00 48.81 97 LYS A O 1
#

Sequence (97 aa):
MFKLLVGSLIFWTRLRKLTSVLKFPSEIIGKFEKDDCDLFDVYYYFTQLQASWEKKITLKTTLTRQLKAAGDARWKFVHTDSMGFAFMLTPKSATMK

Organism: NCBI:txid53985